Protein AF-A0A0D6JDX1-F1 (afdb_monomer_lite)

Secondary structure (DSSP, 8-state):
-EEEE--EE-GGGHHHHHHHHHHHHHHHHHHHHH-HHHHH---EEEE--EE--HHHHTTS----EEEGGGTEEEE-PBP-HHHHHHS-HHHHHHHHHHHHHTTHHHHHTTT----

Structure (mmCIF, N/CA/C/O backbone):
data_AF-A0A0D6JDX1-F1
#
_entry.id   AF-A0A0D6JDX1-F1
#
loop_
_atom_site.group_PDB
_atom_site.id
_atom_site.type_symbol
_atom_site.label_atom_id
_atom_site.label_alt_id
_atom_site.label_comp_id
_atom_site.label_asym_id
_atom_site.label_entity_id
_atom_site.label_seq_id
_atom_site.pdbx_PDB_ins_code
_atom_site.Cartn_x
_atom_site.Cartn_y
_atom_site.Cartn_z
_atom_site.occupancy
_atom_site.B_iso_or_equiv
_atom_site.auth_seq_id
_atom_site.auth_comp_id
_atom_site.auth_asym_id
_atom_site.auth_atom_id
_atom_site.pdbx_PDB_model_num
ATOM 1 N N . MET A 1 1 ? -9.732 8.121 11.460 1.00 87.00 1 MET A N 1
ATOM 2 C CA . MET A 1 1 ? -8.776 7.104 10.963 1.00 87.00 1 MET A CA 1
ATOM 3 C C . MET A 1 1 ? -7.468 7.774 10.594 1.00 87.00 1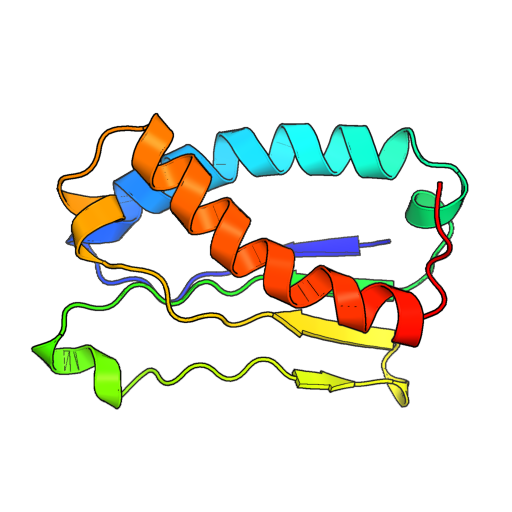 MET A C 1
ATOM 5 O O . MET A 1 1 ? -7.493 8.849 10.007 1.00 87.00 1 MET A O 1
ATOM 9 N N . ILE A 1 2 ? -6.335 7.158 10.930 1.00 88.38 2 ILE A N 1
ATOM 10 C CA . ILE A 1 2 ? -4.998 7.672 10.607 1.00 88.38 2 ILE A CA 1
ATOM 11 C C . ILE A 1 2 ? -4.396 6.817 9.494 1.00 88.38 2 ILE A C 1
ATOM 13 O O . ILE A 1 2 ? -4.341 5.592 9.609 1.00 88.38 2 ILE A O 1
ATOM 17 N N . PHE A 1 3 ? -3.919 7.467 8.436 1.00 88.25 3 PHE A N 1
ATOM 18 C CA . PHE A 1 3 ? -3.183 6.812 7.363 1.00 88.25 3 PHE A CA 1
ATOM 19 C C . PHE A 1 3 ? -1.689 7.103 7.502 1.00 88.25 3 PHE A C 1
ATOM 21 O O . PHE A 1 3 ? -1.278 8.262 7.570 1.00 88.25 3 PHE A O 1
ATOM 28 N N . GLN A 1 4 ? -0.882 6.050 7.557 1.00 91.56 4 GLN A N 1
ATOM 29 C CA . GLN A 1 4 ? 0.573 6.118 7.617 1.00 91.56 4 GLN A CA 1
ATOM 30 C C . GLN A 1 4 ? 1.153 5.436 6.385 1.00 91.56 4 GLN A C 1
ATOM 32 O O . GLN A 1 4 ? 0.664 4.391 5.964 1.00 91.56 4 GLN A O 1
ATOM 37 N N . TYR A 1 5 ? 2.216 6.014 5.840 1.00 91.69 5 TYR A N 1
ATOM 38 C CA . TYR A 1 5 ? 2.864 5.524 4.635 1.00 91.69 5 TYR A CA 1
ATOM 39 C C . TYR A 1 5 ? 4.359 5.314 4.862 1.00 91.69 5 TYR A C 1
ATOM 41 O O . TYR A 1 5 ? 5.038 6.155 5.448 1.00 91.69 5 TYR A O 1
ATOM 49 N N . SER A 1 6 ? 4.855 4.188 4.370 1.00 92.56 6 SER A N 1
ATOM 50 C CA . SER A 1 6 ? 6.271 3.891 4.154 1.00 92.56 6 SER A CA 1
ATOM 51 C C . SER A 1 6 ? 6.381 3.103 2.846 1.00 92.56 6 SER A C 1
ATOM 53 O O . SER A 1 6 ? 5.362 2.809 2.238 1.00 92.56 6 SER A O 1
ATOM 55 N N . ALA A 1 7 ? 7.572 2.743 2.384 1.00 94.00 7 ALA A N 1
ATOM 56 C CA . ALA A 1 7 ? 7.716 1.864 1.226 1.00 94.00 7 ALA A CA 1
ATOM 57 C C . ALA A 1 7 ? 8.993 1.033 1.319 1.00 94.00 7 ALA A C 1
ATOM 59 O O . ALA A 1 7 ? 10.025 1.513 1.786 1.00 94.00 7 ALA A O 1
ATOM 60 N N . GLU A 1 8 ? 8.926 -0.197 0.819 1.00 95.38 8 GLU A N 1
ATOM 61 C CA . GLU A 1 8 ? 10.099 -1.020 0.535 1.00 95.38 8 GLU A CA 1
ATOM 62 C C . GLU A 1 8 ? 10.198 -1.191 -0.969 1.00 95.38 8 GLU A C 1
ATOM 64 O O . GLU A 1 8 ? 9.556 -2.043 -1.578 1.00 95.38 8 GLU A O 1
ATOM 69 N N . VAL A 1 9 ? 10.984 -0.328 -1.589 1.00 96.12 9 VAL A N 1
ATOM 70 C CA . VAL A 1 9 ? 11.016 -0.204 -3.037 1.00 96.12 9 VAL A CA 1
ATOM 71 C C . VAL A 1 9 ? 12.452 -0.247 -3.519 1.00 96.12 9 VAL A C 1
ATOM 73 O O . VAL A 1 9 ? 13.353 0.323 -2.901 1.00 96.12 9 VAL A O 1
ATOM 76 N N . PHE A 1 10 ? 12.670 -0.952 -4.620 1.00 96.94 10 PHE A N 1
ATOM 77 C CA . PHE A 1 10 ? 13.942 -0.900 -5.313 1.00 96.94 10 PHE A CA 1
ATOM 78 C C . PHE A 1 10 ? 14.118 0.472 -5.975 1.00 96.94 10 PHE A C 1
ATOM 80 O O . PHE A 1 10 ? 13.144 1.088 -6.412 1.00 96.94 10 PHE A O 1
ATOM 87 N N . VAL A 1 11 ? 15.354 0.971 -6.044 1.00 96.31 11 VAL A N 1
ATOM 88 C CA . VAL A 1 11 ? 15.637 2.370 -6.412 1.00 96.31 11 VAL A CA 1
ATOM 89 C C . VAL A 1 11 ? 14.966 2.792 -7.727 1.00 96.31 11 VAL A C 1
ATOM 91 O O . VAL A 1 11 ? 14.312 3.833 -7.761 1.00 96.31 11 VAL A O 1
ATOM 94 N N . ASP A 1 12 ? 14.987 1.932 -8.743 1.00 97.25 12 ASP A N 1
ATOM 95 C CA . ASP A 1 12 ? 14.415 2.205 -10.069 1.00 97.25 12 ASP A CA 1
ATOM 96 C C . ASP A 1 12 ? 12.887 2.398 -10.057 1.00 97.25 12 ASP A C 1
ATOM 98 O O . ASP A 1 12 ? 12.344 3.147 -10.864 1.00 97.25 12 ASP A O 1
ATOM 102 N N . ALA A 1 13 ? 12.174 1.759 -9.125 1.00 96.81 13 ALA A N 1
ATOM 103 C CA . ALA A 1 13 ? 10.722 1.891 -8.982 1.00 96.81 13 ALA A CA 1
ATOM 104 C C . ALA A 1 13 ? 10.311 3.067 -8.073 1.00 96.81 13 ALA A C 1
ATOM 106 O O . ALA A 1 13 ? 9.127 3.408 -7.983 1.00 96.81 13 ALA A O 1
ATOM 107 N N . SER A 1 14 ? 11.273 3.704 -7.394 1.00 95.56 14 SER A N 1
ATOM 108 C CA . SER A 1 14 ? 10.996 4.711 -6.361 1.00 95.56 14 SER A CA 1
ATOM 109 C C . SER A 1 14 ? 10.284 5.940 -6.916 1.00 95.56 14 SER A C 1
ATOM 111 O O . SER A 1 14 ? 9.379 6.469 -6.272 1.00 95.56 14 SER A O 1
ATOM 113 N N . GLU A 1 15 ? 10.655 6.398 -8.114 1.00 96.12 15 GLU A N 1
ATOM 114 C CA . GLU A 1 15 ? 10.046 7.587 -8.711 1.00 96.12 15 GLU A CA 1
ATOM 115 C C . GLU A 1 15 ? 8.577 7.352 -9.085 1.00 96.12 15 GLU A C 1
ATOM 117 O O . GLU A 1 15 ? 7.713 8.144 -8.694 1.00 96.12 15 GLU A O 1
ATOM 122 N N . GLY A 1 16 ? 8.285 6.252 -9.787 1.00 96.38 16 GLY A N 1
ATOM 123 C CA . GLY A 1 16 ? 6.921 5.893 -10.179 1.00 96.38 16 GLY A CA 1
ATOM 124 C C . GLY A 1 16 ? 6.009 5.739 -8.965 1.00 96.38 16 GLY A C 1
ATOM 125 O O . GLY A 1 16 ? 4.914 6.305 -8.920 1.00 96.38 16 GLY A O 1
ATOM 126 N N . LEU A 1 17 ? 6.498 5.053 -7.931 1.00 96.19 17 LEU A N 1
ATOM 127 C CA . LEU A 1 17 ? 5.752 4.825 -6.699 1.00 96.19 17 LEU A CA 1
ATOM 128 C C . LEU A 1 17 ? 5.546 6.121 -5.894 1.00 96.19 17 LEU A C 1
ATOM 130 O O . LEU A 1 17 ? 4.435 6.377 -5.426 1.00 96.19 17 LEU A O 1
ATOM 134 N N . ARG A 1 18 ? 6.560 6.996 -5.805 1.00 95.44 18 ARG A N 1
ATOM 135 C CA . ARG A 1 18 ? 6.441 8.321 -5.167 1.00 95.44 18 ARG A CA 1
ATOM 136 C C . ARG A 1 18 ? 5.397 9.193 -5.859 1.00 95.44 18 ARG A C 1
ATOM 138 O O . ARG A 1 18 ? 4.589 9.821 -5.180 1.00 95.44 18 ARG A O 1
ATOM 145 N N . ARG A 1 19 ? 5.397 9.227 -7.195 1.00 95.00 19 ARG A N 1
ATOM 146 C CA . ARG A 1 19 ? 4.434 10.012 -7.983 1.00 95.00 19 ARG A CA 1
ATOM 147 C C . ARG A 1 19 ? 2.997 9.575 -7.708 1.00 95.00 19 ARG A C 1
ATOM 149 O O . ARG A 1 19 ? 2.127 10.421 -7.515 1.00 95.00 19 ARG A O 1
ATOM 156 N N . VAL A 1 20 ? 2.754 8.265 -7.667 1.00 96.38 20 VAL A N 1
ATOM 157 C CA . VAL A 1 20 ? 1.434 7.717 -7.331 1.00 96.38 20 VAL A CA 1
ATOM 158 C C . VAL A 1 20 ? 1.047 8.034 -5.896 1.00 96.38 20 VAL A C 1
ATOM 160 O O . VAL A 1 20 ? -0.063 8.511 -5.669 1.00 96.38 20 VAL A O 1
ATOM 163 N N . TRP A 1 21 ? 1.960 7.832 -4.942 1.00 94.56 21 TRP A N 1
ATOM 164 C CA . TRP A 1 21 ? 1.711 8.153 -3.541 1.00 94.56 21 TRP A CA 1
ATOM 165 C C . TRP A 1 21 ? 1.259 9.604 -3.368 1.00 94.56 21 TRP A C 1
ATOM 167 O O . TRP A 1 21 ? 0.225 9.835 -2.755 1.00 94.56 21 TRP A O 1
ATOM 177 N N . SER A 1 22 ? 1.958 10.572 -3.967 1.00 93.12 22 SER A N 1
ATOM 178 C CA . SER A 1 22 ? 1.578 11.985 -3.852 1.00 93.12 22 SER A CA 1
ATOM 179 C C . SER A 1 22 ? 0.162 12.276 -4.365 1.00 93.12 22 SER A C 1
ATOM 181 O O . SER A 1 22 ? -0.538 13.097 -3.777 1.00 93.12 22 SER A O 1
ATOM 183 N N . ALA A 1 23 ? -0.287 11.600 -5.426 1.00 93.00 23 ALA A N 1
ATOM 184 C CA . ALA A 1 23 ? -1.648 11.759 -5.939 1.00 93.00 23 ALA A CA 1
ATOM 185 C C . ALA A 1 23 ? -2.694 11.090 -5.030 1.00 93.00 23 ALA A C 1
ATOM 187 O O . ALA A 1 23 ? -3.726 11.684 -4.710 1.00 93.00 23 ALA A O 1
ATOM 188 N N . VAL A 1 24 ? -2.417 9.861 -4.590 1.00 92.94 24 VAL A N 1
ATOM 189 C CA . VAL A 1 24 ? -3.334 9.066 -3.763 1.00 92.94 24 VAL A CA 1
ATOM 190 C C . VAL A 1 24 ? -3.445 9.631 -2.346 1.00 92.94 24 VAL A C 1
ATOM 192 O O . VAL A 1 24 ? -4.540 9.662 -1.797 1.00 92.94 24 VAL A O 1
ATOM 195 N N . GLU A 1 25 ? -2.354 10.128 -1.762 1.00 92.06 25 GLU A N 1
ATOM 196 C CA . GLU A 1 25 ? -2.330 10.701 -0.412 1.00 92.06 25 GLU A CA 1
ATOM 197 C C . GLU A 1 25 ? -3.3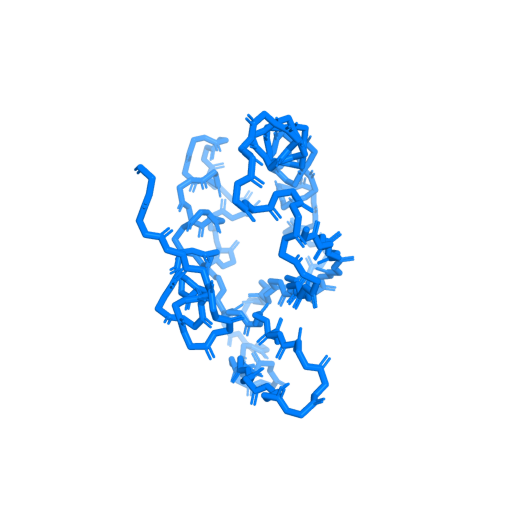11 11.866 -0.276 1.00 92.06 25 GLU A C 1
ATOM 199 O O . GLU A 1 25 ? -4.093 11.913 0.674 1.00 92.06 25 GLU A O 1
ATOM 204 N N . VAL A 1 26 ? -3.282 12.800 -1.231 1.00 90.88 26 VAL A N 1
ATOM 205 C CA . VAL A 1 26 ? -4.171 13.969 -1.231 1.00 90.88 26 VAL A CA 1
ATOM 206 C C . VAL A 1 26 ? -5.627 13.521 -1.320 1.00 90.88 26 VAL A C 1
ATOM 208 O O . VAL A 1 26 ? -6.463 13.976 -0.539 1.00 90.88 26 VAL A O 1
ATOM 211 N N . TYR A 1 27 ? -5.923 12.591 -2.229 1.00 91.56 27 TYR A N 1
ATOM 212 C CA . TYR A 1 27 ? -7.267 12.048 -2.382 1.00 91.56 27 TYR A CA 1
ATOM 213 C C . TYR A 1 27 ? -7.750 11.337 -1.110 1.00 91.56 27 TYR A C 1
ATOM 215 O O . TYR A 1 27 ? -8.827 11.653 -0.608 1.00 91.56 27 TYR A O 1
ATOM 223 N N . LEU A 1 28 ? -6.946 10.427 -0.550 1.00 89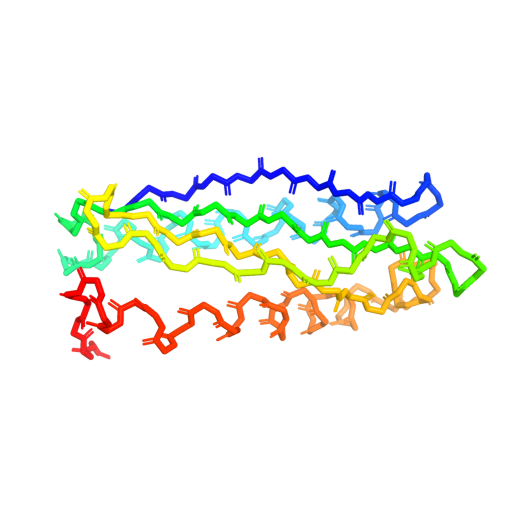.25 28 LEU A N 1
ATOM 224 C CA . LEU A 1 28 ? -7.304 9.658 0.642 1.00 89.25 28 LEU A CA 1
ATOM 225 C C . LEU A 1 28 ? -7.512 10.558 1.858 1.00 89.25 28 LEU A C 1
ATOM 227 O O . LEU A 1 28 ? -8.487 10.371 2.580 1.00 89.25 28 LEU A O 1
ATOM 231 N N . LYS A 1 29 ? -6.646 11.554 2.083 1.00 89.94 29 LYS A N 1
ATOM 232 C CA . LYS A 1 29 ? -6.822 12.502 3.194 1.00 89.94 29 LYS A CA 1
ATOM 233 C C . LYS A 1 29 ? -8.152 13.241 3.090 1.00 89.94 29 LYS A C 1
ATOM 235 O O . LYS A 1 29 ? -8.874 13.321 4.080 1.00 89.94 29 LYS A O 1
ATOM 240 N N . ASN A 1 30 ? -8.494 13.722 1.896 1.00 91.25 30 ASN A N 1
ATOM 241 C CA . ASN A 1 30 ? -9.752 14.426 1.666 1.00 91.25 30 ASN A CA 1
ATOM 242 C C . ASN A 1 30 ? -10.962 13.497 1.826 1.00 91.25 30 ASN A C 1
ATOM 244 O O . ASN A 1 30 ? -11.923 13.866 2.495 1.00 91.25 30 ASN A O 1
ATOM 248 N N . ALA A 1 31 ? -10.902 12.282 1.275 1.00 89.81 31 ALA A N 1
ATOM 249 C CA . ALA A 1 31 ? -11.977 11.298 1.381 1.00 89.81 31 ALA A CA 1
ATOM 250 C C . ALA A 1 31 ? -12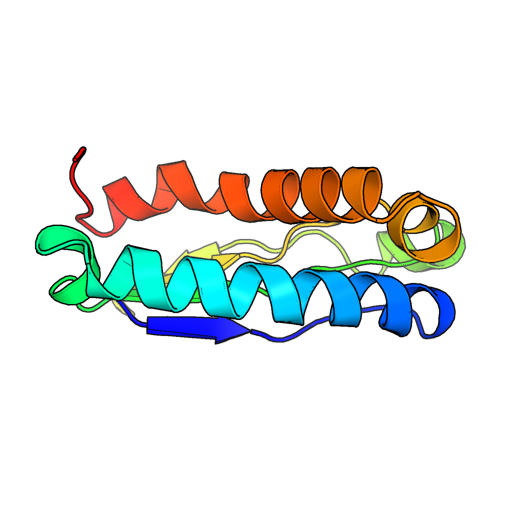.230 10.875 2.839 1.00 89.81 31 ALA A C 1
ATOM 252 O O . ALA A 1 31 ? -13.371 10.857 3.293 1.00 89.81 31 ALA A O 1
ATOM 253 N N . VAL A 1 32 ? -11.167 10.604 3.605 1.00 89.25 32 VAL A N 1
ATOM 254 C CA . VAL A 1 32 ? -11.273 10.233 5.025 1.00 89.25 32 VAL A CA 1
ATOM 255 C C . VAL A 1 32 ? -11.787 11.393 5.870 1.00 89.25 32 VAL A C 1
ATOM 257 O O . VAL A 1 32 ? -12.580 11.161 6.774 1.00 89.25 32 VAL A O 1
ATOM 260 N N . ALA A 1 33 ? -11.363 12.628 5.590 1.00 89.56 33 ALA A N 1
ATOM 261 C CA . ALA A 1 33 ? -11.848 13.806 6.306 1.00 89.56 33 ALA A CA 1
ATOM 262 C C . ALA A 1 33 ? -13.325 14.113 6.009 1.00 89.56 33 ALA A C 1
ATOM 264 O O . ALA A 1 33 ? -14.042 14.560 6.899 1.00 89.56 33 ALA A O 1
ATOM 265 N N . ALA A 1 34 ? -13.778 13.866 4.776 1.00 91.62 34 ALA A N 1
ATOM 266 C CA . ALA A 1 34 ? -15.168 14.065 4.373 1.00 91.62 34 ALA A CA 1
ATOM 267 C C . ALA A 1 34 ? -16.118 12.990 4.928 1.00 91.62 34 ALA A C 1
ATOM 269 O O . ALA A 1 34 ? -17.307 13.255 5.079 1.00 91.62 34 ALA A O 1
ATOM 270 N N . SER A 1 35 ? -15.600 11.798 5.234 1.00 89.06 35 SER A N 1
ATOM 271 C CA . SER A 1 35 ? -16.354 10.672 5.787 1.00 89.06 35 SER A CA 1
ATOM 272 C C . SER A 1 35 ? -16.548 10.813 7.306 1.00 89.06 35 SER A C 1
ATOM 274 O O . SER A 1 35 ? -15.566 10.757 8.060 1.00 89.06 35 SER A O 1
ATOM 276 N N . PRO A 1 36 ? -17.787 10.962 7.815 1.00 86.31 36 PRO A N 1
ATOM 277 C CA . PRO A 1 36 ? -18.038 11.046 9.252 1.00 86.31 36 PRO A CA 1
ATOM 278 C C . PRO A 1 36 ? -17.669 9.758 9.997 1.00 86.31 36 PRO A C 1
ATOM 280 O O . PRO A 1 36 ? -17.170 9.832 11.121 1.00 86.31 36 PRO A O 1
ATOM 283 N N . SER A 1 37 ? -17.869 8.580 9.392 1.00 87.19 37 SER A N 1
ATOM 284 C CA . SER A 1 37 ? -17.534 7.316 10.057 1.00 87.19 37 SER A CA 1
ATOM 285 C C . SER A 1 37 ? -16.027 7.056 10.056 1.00 87.19 37 SER A C 1
ATOM 287 O O . SER A 1 37 ? -15.456 6.735 11.102 1.00 87.19 37 SER A O 1
ATOM 289 N N . LEU A 1 38 ? -15.342 7.256 8.922 1.00 86.94 38 LEU A N 1
ATOM 290 C CA . LEU A 1 38 ? -13.912 6.972 8.814 1.00 86.94 38 LEU A CA 1
ATOM 291 C C . LEU A 1 38 ? -13.076 8.012 9.556 1.00 86.94 38 LEU A C 1
ATOM 293 O O . LEU A 1 38 ? -12.087 7.639 10.193 1.00 86.94 38 LEU A O 1
ATOM 297 N N . SER A 1 39 ? -13.449 9.296 9.532 1.00 88.69 39 SER A N 1
ATOM 298 C CA . SER A 1 39 ? -12.733 10.339 10.281 1.00 88.69 39 SER A CA 1
ATOM 299 C C . SER A 1 39 ? -12.741 10.056 11.787 1.00 88.69 39 SER A C 1
ATOM 301 O O . SER A 1 39 ? -11.677 10.090 12.414 1.00 88.69 39 SER A O 1
ATOM 303 N N . ALA A 1 40 ? -13.891 9.659 12.340 1.00 87.75 40 ALA A N 1
ATOM 304 C CA . ALA A 1 40 ? -14.063 9.351 13.758 1.00 87.75 40 ALA A CA 1
ATOM 305 C C . ALA A 1 40 ? -13.468 7.998 14.181 1.00 87.75 40 ALA A C 1
ATOM 307 O O . ALA A 1 40 ? -13.183 7.802 15.362 1.00 87.75 40 ALA A O 1
ATOM 308 N N . LEU A 1 41 ? -13.249 7.065 13.247 1.00 88.81 41 LEU A N 1
ATOM 309 C CA . LEU A 1 41 ? -12.751 5.725 13.557 1.00 88.81 41 LEU A CA 1
ATOM 310 C C . LEU A 1 41 ? -11.301 5.782 14.089 1.00 88.81 41 LEU A C 1
ATOM 312 O O . LEU A 1 41 ? -10.387 6.130 13.329 1.00 88.81 41 LEU A O 1
ATOM 316 N N . PRO A 1 42 ? -11.032 5.424 15.363 1.00 90.56 42 PRO A N 1
ATOM 317 C CA . PRO A 1 42 ? -9.703 5.553 15.957 1.00 90.56 42 PRO A CA 1
ATOM 318 C C . PRO A 1 42 ? -8.855 4.321 15.619 1.00 90.56 42 PRO A C 1
ATOM 320 O O . PRO A 1 42 ? -8.506 3.510 16.475 1.00 90.56 42 PRO A O 1
ATOM 323 N N . VAL A 1 43 ? -8.585 4.147 14.329 1.00 91.88 43 VAL A N 1
ATOM 324 C CA . VAL A 1 43 ? -7.789 3.051 13.768 1.00 91.88 43 VAL A CA 1
ATOM 325 C C . VAL A 1 43 ? -6.661 3.623 12.925 1.00 91.88 43 VAL A C 1
ATOM 327 O O . VAL A 1 43 ? -6.781 4.722 12.373 1.00 91.88 43 VAL A O 1
ATOM 330 N N . THR A 1 44 ? -5.575 2.868 12.820 1.00 93.19 44 THR A N 1
ATOM 331 C CA . THR A 1 44 ? -4.433 3.213 11.973 1.00 93.19 44 THR A CA 1
ATOM 332 C C . THR A 1 44 ? -4.301 2.199 10.847 1.00 93.19 44 THR A C 1
ATOM 334 O O . THR A 1 44 ? -4.296 0.995 11.097 1.00 93.19 44 THR A O 1
ATOM 337 N N . ILE A 1 45 ? -4.149 2.679 9.616 1.00 92.69 45 ILE A N 1
ATOM 338 C CA . ILE A 1 45 ? -3.680 1.865 8.494 1.00 92.69 45 ILE A CA 1
ATOM 339 C C . ILE A 1 45 ? -2.243 2.277 8.201 1.00 92.69 45 ILE A C 1
ATOM 341 O O . ILE A 1 45 ? -1.984 3.448 7.923 1.00 92.69 45 ILE A O 1
ATOM 345 N N . ARG A 1 46 ? -1.314 1.323 8.244 1.00 94.44 46 ARG A N 1
ATOM 346 C CA . ARG A 1 46 ? 0.060 1.508 7.769 1.00 94.44 46 ARG A CA 1
ATOM 347 C C . ARG A 1 46 ? 0.194 0.863 6.408 1.00 94.44 46 ARG A C 1
ATOM 349 O O . ARG A 1 46 ? 0.199 -0.357 6.318 1.00 94.44 46 ARG A O 1
ATOM 356 N N . TYR A 1 47 ? 0.299 1.668 5.364 1.00 94.94 47 TYR A N 1
ATOM 357 C CA . TYR A 1 47 ? 0.541 1.177 4.019 1.00 94.94 47 TYR A CA 1
ATOM 358 C C . TYR A 1 47 ? 2.041 1.166 3.725 1.00 94.94 47 TYR A C 1
ATOM 360 O O . TYR A 1 47 ? 2.698 2.205 3.777 1.00 94.94 47 TYR A O 1
ATOM 368 N N . VAL A 1 48 ? 2.580 -0.022 3.456 1.00 96.00 48 VAL A N 1
ATOM 369 C CA . VAL A 1 48 ? 3.998 -0.270 3.169 1.00 96.00 48 VAL A CA 1
ATOM 370 C C . VAL A 1 48 ? 4.102 -1.100 1.887 1.00 96.00 48 VAL A C 1
ATOM 372 O O . VAL A 1 48 ? 4.364 -2.301 1.957 1.00 96.00 48 VAL A O 1
ATOM 375 N N . PRO A 1 49 ? 3.837 -0.513 0.707 1.00 96.69 49 PRO A N 1
ATOM 376 C CA . PRO A 1 49 ? 3.969 -1.214 -0.558 1.00 96.69 49 PRO A CA 1
ATOM 377 C C . PRO A 1 49 ? 5.396 -1.720 -0.751 1.00 96.69 49 PRO A C 1
ATOM 379 O O . PRO A 1 49 ? 6.371 -1.015 -0.466 1.00 96.69 49 PRO A O 1
ATOM 382 N N . ILE A 1 50 ? 5.489 -2.943 -1.261 1.00 97.50 50 ILE A N 1
ATOM 383 C CA . ILE A 1 50 ? 6.744 -3.623 -1.547 1.00 97.50 50 ILE A CA 1
ATOM 384 C C . ILE A 1 50 ? 6.865 -3.772 -3.062 1.00 97.50 50 ILE A C 1
ATOM 386 O O . ILE A 1 50 ? 6.092 -4.511 -3.666 1.00 97.50 50 ILE A O 1
ATOM 390 N N . ALA A 1 51 ? 7.822 -3.087 -3.683 1.00 97.44 51 ALA A N 1
ATOM 391 C CA . ALA A 1 51 ? 8.050 -3.141 -5.128 1.00 97.44 51 ALA A CA 1
ATOM 392 C C . ALA A 1 51 ? 9.519 -3.481 -5.403 1.00 97.44 51 ALA A C 1
ATOM 394 O O . ALA A 1 51 ? 10.394 -2.613 -5.396 1.00 97.44 51 ALA A O 1
ATOM 395 N N . MET A 1 52 ? 9.778 -4.769 -5.619 1.00 97.81 52 MET A N 1
ATOM 396 C CA . MET A 1 52 ? 11.116 -5.333 -5.800 1.00 97.81 52 MET A CA 1
ATOM 397 C C . MET A 1 52 ? 11.207 -6.081 -7.131 1.00 97.81 52 MET A C 1
ATOM 399 O O . MET A 1 52 ? 10.240 -6.752 -7.500 1.00 97.81 52 MET A O 1
ATOM 403 N N . PRO A 1 53 ? 12.352 -6.027 -7.834 1.00 97.12 53 PRO A N 1
ATOM 404 C CA . PRO A 1 53 ? 12.565 -6.844 -9.020 1.00 97.12 53 PRO A CA 1
ATOM 405 C C . PRO A 1 53 ? 12.508 -8.332 -8.660 1.00 97.12 53 PRO A C 1
ATOM 407 O O . PRO A 1 53 ? 12.837 -8.729 -7.540 1.00 97.12 53 PRO A O 1
ATOM 410 N N . GLU A 1 54 ? 12.156 -9.172 -9.634 1.00 94.88 54 GLU A N 1
ATOM 411 C CA . GLU A 1 54 ? 11.929 -10.613 -9.437 1.00 94.88 54 GLU A CA 1
ATOM 412 C C . GLU A 1 54 ? 13.090 -11.316 -8.704 1.00 94.88 54 GLU A C 1
ATOM 414 O O . GLU A 1 54 ? 12.883 -12.136 -7.813 1.00 94.88 54 GLU A O 1
ATOM 419 N N . ILE A 1 55 ? 14.325 -10.901 -8.999 1.00 95.19 55 ILE A N 1
ATOM 420 C CA . ILE A 1 55 ? 15.568 -11.440 -8.426 1.00 95.19 55 ILE A CA 1
ATOM 421 C C . ILE A 1 55 ? 15.640 -11.293 -6.894 1.00 95.19 55 ILE A C 1
ATOM 423 O O . ILE A 1 55 ? 16.247 -12.120 -6.212 1.00 95.19 55 ILE A O 1
ATOM 427 N N . THR A 1 56 ? 15.058 -10.227 -6.338 1.00 95.12 56 THR A N 1
ATOM 428 C CA . THR A 1 56 ? 15.058 -9.949 -4.891 1.00 95.12 56 THR A CA 1
ATOM 429 C C . THR A 1 56 ? 13.682 -10.097 -4.258 1.00 95.12 56 THR A C 1
ATOM 431 O O . THR A 1 56 ? 13.592 -10.129 -3.032 1.00 95.12 56 THR A O 1
ATOM 434 N N . ARG A 1 57 ? 12.629 -10.264 -5.063 1.00 92.06 57 ARG A N 1
ATOM 435 C CA . ARG A 1 57 ? 11.227 -10.358 -4.645 1.00 92.06 57 ARG A CA 1
ATOM 436 C C . ARG A 1 57 ? 10.992 -11.334 -3.495 1.00 92.06 57 ARG A C 1
ATOM 438 O O . ARG A 1 57 ? 10.373 -10.974 -2.500 1.00 92.06 57 ARG A O 1
ATOM 445 N N . ALA A 1 58 ? 11.569 -12.533 -3.567 1.00 94.75 58 ALA A N 1
ATOM 446 C CA . ALA A 1 58 ? 11.414 -13.555 -2.528 1.00 94.75 58 ALA A CA 1
ATOM 447 C C . ALA A 1 58 ? 11.958 -13.136 -1.144 1.00 94.75 58 ALA A C 1
ATOM 449 O O . ALA A 1 58 ? 11.516 -13.662 -0.125 1.00 94.75 58 ALA A O 1
ATOM 450 N N . ARG A 1 59 ? 12.902 -12.185 -1.083 1.00 96.00 59 ARG A N 1
ATOM 451 C CA . ARG A 1 59 ? 13.454 -11.659 0.180 1.00 96.00 59 ARG A CA 1
ATOM 452 C C . ARG A 1 59 ? 12.538 -10.628 0.842 1.00 96.00 59 ARG A C 1
ATOM 454 O O . ARG A 1 59 ? 12.734 -10.322 2.014 1.00 96.00 59 ARG A O 1
ATOM 461 N N . TYR A 1 60 ? 11.547 -10.125 0.109 1.00 95.19 60 TYR A N 1
ATOM 462 C CA . TYR A 1 60 ? 10.591 -9.121 0.563 1.00 95.19 60 TYR A CA 1
ATOM 463 C C . TYR A 1 60 ? 9.158 -9.634 0.353 1.00 95.19 60 TYR A C 1
ATOM 465 O O . TYR A 1 60 ? 8.428 -9.130 -0.503 1.00 95.19 60 TYR A O 1
ATOM 473 N N . PRO A 1 61 ? 8.745 -10.675 1.102 1.00 94.44 61 PRO A N 1
ATOM 474 C CA . PRO A 1 61 ? 7.417 -11.250 0.966 1.00 94.44 61 PRO A CA 1
ATOM 475 C C . PRO A 1 61 ? 6.324 -10.263 1.395 1.00 94.44 61 PRO A C 1
ATOM 477 O O . PRO A 1 61 ? 6.566 -9.335 2.174 1.00 94.44 61 PRO A O 1
ATOM 480 N N . GLU A 1 62 ? 5.093 -10.518 0.939 1.00 94.19 62 GLU A N 1
ATOM 481 C CA . GLU A 1 62 ? 3.928 -9.807 1.462 1.00 94.19 62 GLU A CA 1
ATOM 482 C C . GLU A 1 62 ? 3.783 -10.170 2.941 1.00 94.19 62 GLU A C 1
ATOM 484 O O . GLU A 1 62 ? 3.952 -11.329 3.329 1.00 94.19 62 GLU A O 1
ATOM 489 N N . ARG A 1 63 ? 3.496 -9.170 3.774 1.00 94.62 63 ARG A N 1
ATOM 490 C CA . ARG A 1 63 ? 3.455 -9.342 5.234 1.00 94.62 63 ARG A CA 1
ATOM 491 C C . ARG A 1 63 ? 2.346 -8.539 5.902 1.00 94.62 63 ARG A C 1
ATOM 493 O O . ARG A 1 63 ? 2.504 -8.067 7.028 1.00 94.62 63 ARG A O 1
ATOM 500 N N . SER A 1 64 ? 1.233 -8.377 5.193 1.00 93.81 64 SER A N 1
ATOM 501 C CA . SER A 1 64 ? 0.045 -7.707 5.713 1.00 93.81 64 SER A CA 1
ATOM 502 C C . SER A 1 64 ? -0.445 -8.383 7.003 1.00 93.81 64 SER A C 1
ATOM 504 O O . SER A 1 64 ? -0.489 -9.612 7.096 1.00 93.81 64 SER A O 1
ATOM 506 N N . LYS A 1 65 ? -0.785 -7.602 8.034 1.00 94.56 65 LYS A N 1
ATOM 507 C CA . LYS A 1 65 ? -1.152 -8.119 9.356 1.00 94.56 65 LYS A CA 1
ATOM 508 C C . LYS A 1 65 ? -2.148 -7.214 10.072 1.00 94.56 65 LYS A C 1
ATOM 510 O O . LYS A 1 65 ? -1.891 -6.038 10.316 1.00 94.56 65 LYS A O 1
ATOM 515 N N . LEU A 1 66 ? -3.255 -7.807 10.512 1.00 93.62 66 LEU A N 1
ATOM 516 C CA . LEU A 1 66 ? -4.213 -7.151 11.395 1.00 93.62 66 LEU A CA 1
ATOM 517 C C . LEU A 1 66 ? -3.814 -7.310 12.867 1.00 93.62 66 LEU A C 1
ATOM 519 O O . LEU A 1 66 ? -3.611 -8.419 13.363 1.00 93.62 66 LEU A O 1
ATOM 523 N N . ARG A 1 67 ? -3.773 -6.191 13.591 1.00 92.94 67 ARG A N 1
ATOM 524 C CA . ARG A 1 67 ? -3.506 -6.117 15.029 1.00 92.94 67 ARG A CA 1
ATOM 525 C C . ARG A 1 67 ? -4.698 -5.488 15.746 1.00 92.94 67 ARG A C 1
ATOM 527 O O . ARG A 1 67 ? -4.695 -4.305 16.081 1.00 92.94 67 ARG A O 1
ATOM 534 N N . LYS A 1 68 ? -5.726 -6.300 16.015 1.00 90.06 68 LYS A N 1
ATOM 535 C CA . LYS A 1 68 ? -7.002 -5.839 16.605 1.00 90.06 68 LYS A CA 1
ATOM 536 C C . LYS A 1 68 ? -6.819 -5.074 17.923 1.00 90.06 68 LYS A C 1
ATOM 538 O O . LYS A 1 68 ? -7.406 -4.013 18.094 1.00 90.06 68 LYS A O 1
ATOM 543 N N . LYS A 1 69 ? -5.958 -5.568 18.824 1.00 90.50 69 LYS A N 1
ATOM 544 C CA . LYS A 1 69 ? -5.681 -4.924 20.126 1.00 90.50 69 LYS A CA 1
ATOM 545 C C . LYS A 1 69 ? -5.063 -3.527 19.990 1.00 90.50 69 LYS A C 1
ATOM 547 O O . LYS A 1 69 ? -5.337 -2.663 20.809 1.00 90.50 69 LYS A O 1
ATOM 552 N N . GLU A 1 70 ? -4.257 -3.317 18.952 1.00 93.00 70 GLU A N 1
ATOM 553 C CA . GLU A 1 70 ? -3.585 -2.044 18.656 1.00 93.00 70 GLU A CA 1
ATOM 554 C C . GLU A 1 70 ? -4.429 -1.145 17.735 1.00 93.00 70 GLU A C 1
ATOM 556 O O . GLU A 1 70 ? -4.005 -0.043 17.399 1.00 93.00 70 GLU A O 1
ATOM 561 N N . ARG A 1 71 ? -5.612 -1.616 17.303 1.00 92.38 71 ARG A N 1
ATOM 562 C CA . ARG A 1 71 ? -6.469 -0.963 16.297 1.00 92.38 71 ARG A CA 1
ATOM 563 C C . ARG A 1 71 ? -5.700 -0.583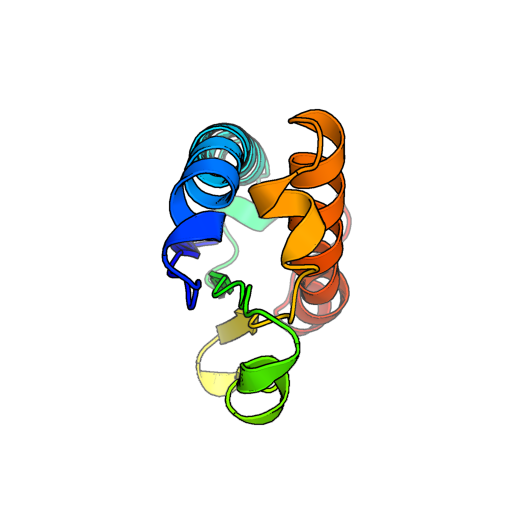 15.027 1.00 92.38 71 ARG A C 1
ATOM 565 O O . ARG A 1 71 ? -5.900 0.486 14.450 1.00 92.38 71 ARG A O 1
ATOM 572 N N . LEU A 1 72 ? -4.802 -1.470 14.613 1.00 93.69 72 LEU A N 1
ATOM 573 C CA . LEU A 1 72 ? -3.836 -1.236 13.550 1.00 93.69 72 LEU A CA 1
ATOM 574 C C . LEU A 1 72 ? -3.948 -2.324 12.485 1.00 93.69 72 LEU A C 1
ATOM 576 O O . LEU A 1 72 ? -3.995 -3.513 12.805 1.00 93.69 72 LEU A O 1
ATOM 580 N N . TYR A 1 73 ? -3.918 -1.913 11.225 1.00 94.38 73 TYR A N 1
ATOM 581 C CA . TYR A 1 73 ? -3.674 -2.800 10.098 1.00 94.38 73 TYR A CA 1
ATOM 582 C C . TYR A 1 73 ? -2.366 -2.414 9.404 1.00 94.38 73 TYR A C 1
ATOM 584 O O . TYR A 1 73 ? -2.245 -1.315 8.860 1.00 94.38 73 TYR A O 1
ATOM 592 N N . ASP A 1 74 ? -1.391 -3.321 9.438 1.00 94.56 74 ASP A N 1
ATOM 593 C CA . ASP A 1 74 ? -0.185 -3.243 8.621 1.00 94.56 74 ASP A CA 1
ATOM 594 C C . ASP A 1 74 ? -0.544 -3.804 7.231 1.00 94.56 74 ASP A C 1
ATOM 596 O O . ASP A 1 74 ? -0.742 -5.004 7.080 1.00 94.56 74 ASP A O 1
ATOM 600 N N . CYS A 1 75 ? -0.676 -2.954 6.217 1.00 95.06 75 CYS A N 1
ATOM 601 C CA . CYS A 1 75 ? -0.940 -3.330 4.831 1.00 95.06 75 CYS A CA 1
ATOM 602 C C . CYS A 1 75 ? 0.375 -3.297 4.053 1.00 95.06 75 CYS A C 1
ATOM 604 O O . CYS A 1 75 ? 0.854 -2.222 3.694 1.00 95.06 75 CYS A O 1
ATOM 606 N N . ALA A 1 76 ? 0.972 -4.462 3.811 1.00 96.38 76 ALA A N 1
ATOM 607 C CA . ALA A 1 76 ? 2.289 -4.567 3.189 1.00 96.38 76 ALA A CA 1
ATOM 608 C C . ALA A 1 76 ? 2.251 -5.481 1.955 1.00 96.38 76 ALA A C 1
ATOM 610 O O . ALA A 1 76 ? 2.848 -6.565 1.985 1.00 96.38 76 ALA A O 1
ATOM 611 N N . PRO A 1 77 ? 1.509 -5.088 0.899 1.00 96.56 77 PRO A N 1
ATOM 612 C CA . PRO A 1 77 ? 1.354 -5.898 -0.299 1.00 96.56 77 PRO A CA 1
ATOM 613 C C . PRO A 1 77 ? 2.632 -5.915 -1.132 1.00 96.56 77 PRO A C 1
ATOM 615 O O . PRO A 1 77 ? 3.351 -4.915 -1.214 1.00 96.56 77 PRO A O 1
ATOM 618 N N . GLN A 1 78 ? 2.856 -7.023 -1.837 1.00 96.25 78 GLN A N 1
ATOM 619 C CA . GLN A 1 78 ? 3.771 -7.027 -2.972 1.00 96.25 78 GLN A CA 1
ATOM 620 C C . GLN A 1 78 ? 3.073 -6.468 -4.208 1.00 96.25 78 GLN A C 1
ATOM 622 O O . GLN A 1 78 ? 2.021 -6.964 -4.631 1.00 96.25 78 GLN A O 1
ATOM 627 N N . LEU A 1 79 ? 3.683 -5.441 -4.784 1.00 97.19 79 LEU A N 1
ATOM 628 C CA . LEU A 1 79 ? 3.250 -4.817 -6.018 1.00 97.19 79 LEU A CA 1
ATOM 629 C C . LEU A 1 79 ? 4.126 -5.261 -7.191 1.00 97.19 79 LEU A C 1
ATOM 631 O O . LEU A 1 79 ? 5.265 -5.699 -7.009 1.00 97.19 79 LEU A O 1
ATOM 635 N N . ASP A 1 80 ? 3.596 -5.123 -8.401 1.00 97.31 80 ASP A N 1
ATOM 636 C CA . ASP A 1 80 ? 4.343 -5.371 -9.629 1.00 97.31 80 ASP A CA 1
ATOM 637 C C . ASP A 1 80 ? 5.401 -4.279 -9.865 1.00 97.31 80 ASP A C 1
ATOM 639 O O . ASP A 1 80 ? 5.088 -3.133 -10.190 1.00 97.31 80 ASP A O 1
ATOM 643 N N . TYR A 1 81 ? 6.672 -4.647 -9.700 1.00 98.00 81 TYR A N 1
ATOM 644 C CA . TYR A 1 81 ? 7.821 -3.769 -9.912 1.00 98.00 81 TYR A CA 1
ATOM 645 C C . TYR A 1 81 ? 7.871 -3.173 -11.323 1.00 98.00 81 TYR A C 1
ATOM 647 O O . TYR A 1 81 ? 8.122 -1.973 -11.468 1.00 98.00 81 TYR A O 1
ATOM 655 N N . ASP A 1 82 ? 7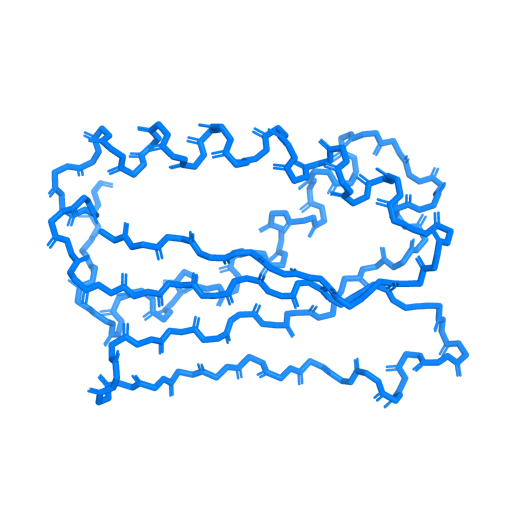.598 -3.970 -12.358 1.00 98.00 82 ASP A N 1
ATOM 656 C CA . ASP A 1 82 ? 7.748 -3.527 -13.746 1.00 98.00 82 ASP A CA 1
ATOM 657 C C . ASP A 1 82 ? 6.738 -2.429 -14.092 1.00 98.00 82 ASP A C 1
ATOM 659 O O . ASP A 1 82 ? 7.038 -1.529 -14.881 1.00 98.00 82 ASP A O 1
ATOM 663 N N . VAL A 1 83 ? 5.574 -2.425 -13.436 1.00 98.25 83 VAL A N 1
ATOM 664 C CA . VAL A 1 83 ? 4.581 -1.353 -13.573 1.00 98.25 83 VAL A CA 1
ATOM 665 C C . VAL A 1 83 ? 5.138 -0.010 -13.085 1.00 98.25 83 VAL A C 1
ATOM 667 O O . VAL A 1 83 ? 4.939 1.013 -13.744 1.00 98.25 83 VAL A O 1
ATOM 670 N N . PHE A 1 84 ? 5.874 0.021 -11.972 1.00 97.75 84 PHE A N 1
ATOM 671 C CA . PHE A 1 84 ? 6.428 1.273 -11.433 1.00 97.75 84 PHE A CA 1
ATOM 672 C C . PHE A 1 84 ? 7.651 1.783 -12.192 1.00 97.75 84 PHE A C 1
ATOM 674 O O . PHE A 1 84 ? 7.909 2.986 -12.160 1.00 97.75 84 PHE A O 1
ATOM 681 N N . VAL A 1 85 ? 8.353 0.908 -12.913 1.00 97.75 85 VAL A N 1
ATOM 682 C CA . VAL A 1 85 ? 9.507 1.287 -13.741 1.00 97.75 85 VAL A CA 1
ATOM 683 C C . VAL A 1 85 ? 9.096 1.661 -15.165 1.00 97.75 85 VAL A C 1
ATOM 685 O O . VAL A 1 85 ? 9.595 2.637 -15.718 1.00 97.75 85 VAL A O 1
ATOM 688 N N . ARG A 1 86 ? 8.203 0.882 -15.784 1.00 97.81 86 ARG A N 1
ATOM 689 C CA . ARG A 1 86 ? 7.916 0.948 -17.231 1.00 97.81 86 ARG A CA 1
ATOM 690 C C . ARG A 1 86 ? 6.466 1.279 -17.559 1.00 97.81 86 ARG A C 1
ATOM 692 O O . ARG A 1 86 ? 6.164 1.616 -18.701 1.00 97.81 86 ARG A O 1
ATOM 699 N N . GLY A 1 87 ? 5.571 1.152 -16.586 1.00 97.50 87 GLY A N 1
ATOM 700 C CA . GLY A 1 87 ? 4.152 1.406 -16.776 1.00 97.50 87 GLY A CA 1
ATOM 701 C C . GLY A 1 87 ? 3.822 2.889 -16.923 1.00 97.50 87 GLY A C 1
ATOM 702 O O . GLY A 1 87 ? 4.556 3.784 -16.496 1.00 97.50 87 GLY A O 1
ATOM 703 N N . THR A 1 88 ? 2.657 3.155 -17.501 1.00 98.31 88 THR A N 1
ATOM 704 C CA . THR A 1 88 ? 2.063 4.491 -17.518 1.00 98.31 88 THR A CA 1
ATOM 705 C C . THR A 1 88 ? 1.635 4.905 -16.112 1.00 98.31 88 THR A C 1
ATOM 707 O O . THR A 1 88 ? 1.436 4.073 -15.226 1.00 98.31 88 THR A O 1
ATOM 710 N N . PHE A 1 89 ? 1.426 6.206 -15.895 1.00 97.56 89 PHE A N 1
ATOM 711 C CA . PHE A 1 89 ? 0.937 6.694 -14.603 1.00 97.56 89 PHE A CA 1
ATOM 712 C C . PHE A 1 89 ? -0.389 6.040 -14.181 1.00 97.56 89 PHE A C 1
ATOM 714 O O . PHE A 1 89 ? -0.575 5.710 -13.014 1.00 97.56 89 PHE A O 1
ATOM 721 N N . GLU A 1 90 ? -1.286 5.787 -15.135 1.00 97.94 90 GLU A N 1
ATOM 722 C CA . GLU A 1 90 ? -2.552 5.106 -14.874 1.00 97.94 90 GLU A CA 1
ATOM 723 C C . GLU A 1 90 ? -2.351 3.647 -14.439 1.00 97.94 90 GLU A C 1
ATOM 725 O O . GLU A 1 90 ? -2.998 3.193 -13.497 1.00 97.94 90 GLU A O 1
ATOM 730 N N . GLN A 1 91 ? -1.433 2.912 -15.076 1.00 98.31 91 GLN A N 1
ATOM 731 C CA . GLN A 1 91 ? -1.105 1.543 -14.665 1.00 98.31 91 GLN A CA 1
ATOM 732 C C . GLN A 1 91 ? -0.523 1.519 -13.249 1.00 98.31 91 GLN A C 1
ATOM 734 O O . GLN A 1 91 ? -0.932 0.697 -12.432 1.00 98.31 91 GLN A O 1
ATOM 739 N N . GLN A 1 92 ? 0.360 2.469 -12.933 1.00 98.19 92 GLN A N 1
ATOM 740 C CA . GLN A 1 92 ? 0.937 2.615 -11.597 1.00 98.19 92 GLN A CA 1
ATOM 741 C C . GLN A 1 92 ? -0.128 2.929 -10.541 1.00 98.19 92 GLN A C 1
ATOM 743 O O . GLN A 1 92 ? -0.115 2.337 -9.463 1.00 98.19 92 GLN A O 1
ATOM 748 N N . LEU A 1 93 ? -1.079 3.818 -10.851 1.00 97.44 93 LEU A N 1
ATOM 749 C CA . LEU A 1 93 ? -2.222 4.110 -9.983 1.00 97.44 93 LEU A CA 1
ATOM 750 C C . LEU A 1 93 ? -3.071 2.864 -9.733 1.00 97.44 93 LEU A C 1
ATOM 752 O O . LEU A 1 93 ? -3.379 2.553 -8.584 1.00 97.44 93 LEU A O 1
ATOM 756 N N . ARG A 1 94 ? -3.433 2.137 -10.795 1.00 97.44 94 ARG A N 1
ATOM 757 C CA . ARG A 1 94 ? -4.245 0.918 -10.692 1.00 97.44 94 ARG A CA 1
ATOM 758 C C . ARG A 1 94 ? -3.558 -0.139 -9.834 1.00 97.44 94 ARG A C 1
ATOM 760 O O . ARG A 1 94 ? -4.204 -0.712 -8.963 1.00 97.44 94 ARG A O 1
ATOM 767 N N . GLU A 1 95 ? -2.263 -0.361 -10.037 1.00 97.94 95 GLU A N 1
ATOM 768 C CA . GLU A 1 95 ? -1.501 -1.347 -9.268 1.00 97.94 95 GLU A CA 1
ATOM 769 C C . GLU A 1 95 ? -1.355 -0.947 -7.795 1.00 97.94 95 GLU A C 1
ATOM 771 O O . GLU A 1 95 ? -1.559 -1.763 -6.894 1.00 97.94 95 GLU A O 1
ATOM 776 N N . TYR A 1 96 ? -1.090 0.332 -7.526 1.00 96.69 96 TYR A N 1
ATOM 777 C CA . TYR A 1 96 ? -1.038 0.850 -6.162 1.00 96.69 96 TYR A CA 1
ATOM 778 C C . TYR A 1 96 ? -2.380 0.683 -5.439 1.00 96.69 96 TYR A C 1
ATOM 780 O O . TYR A 1 96 ? -2.420 0.224 -4.297 1.00 96.69 96 TYR A O 1
ATOM 788 N N . LEU A 1 97 ? -3.488 1.030 -6.102 1.00 94.69 97 LEU A N 1
ATOM 789 C CA . LEU A 1 97 ? -4.831 0.907 -5.538 1.00 94.69 97 LEU A CA 1
ATOM 790 C C . LEU A 1 97 ? -5.260 -0.555 -5.381 1.00 94.69 97 LEU A C 1
ATOM 792 O O . LEU A 1 97 ? -5.924 -0.871 -4.398 1.00 94.69 97 LEU A O 1
ATOM 796 N N . ARG A 1 98 ? -4.840 -1.458 -6.279 1.00 95.56 98 ARG A N 1
ATOM 797 C CA . ARG A 1 98 ? -5.031 -2.910 -6.124 1.00 95.56 98 ARG A CA 1
ATOM 798 C C . ARG A 1 98 ? -4.396 -3.403 -4.826 1.00 95.56 98 ARG A C 1
ATOM 800 O O . ARG A 1 98 ? -5.048 -4.115 -4.068 1.00 95.56 98 ARG A O 1
ATOM 807 N N . GLY A 1 99 ? -3.149 -3.011 -4.560 1.00 93.94 99 GLY A N 1
ATOM 808 C CA . GLY A 1 99 ? -2.467 -3.352 -3.312 1.00 93.94 99 GLY A CA 1
ATOM 809 C C . GLY A 1 99 ? -3.173 -2.772 -2.087 1.00 93.94 99 GLY A C 1
ATOM 810 O O . GLY A 1 99 ? -3.400 -3.478 -1.107 1.00 93.94 99 GLY A O 1
ATOM 811 N N . PHE A 1 100 ? -3.588 -1.506 -2.161 1.00 91.62 100 PHE A N 1
ATOM 812 C CA . PHE A 1 100 ? -4.303 -0.850 -1.069 1.00 91.62 100 PHE A CA 1
ATOM 813 C C . PHE A 1 100 ? -5.680 -1.474 -0.790 1.00 91.62 100 PHE A C 1
ATOM 815 O O . PHE A 1 100 ? -6.072 -1.601 0.372 1.00 91.62 100 PHE A O 1
ATOM 822 N N . ALA A 1 101 ? -6.395 -1.926 -1.823 1.00 90.38 101 ALA A N 1
ATOM 823 C CA . ALA A 1 101 ? -7.709 -2.555 -1.699 1.00 90.38 101 ALA A CA 1
ATOM 824 C C . ALA A 1 101 ? -7.690 -3.832 -0.841 1.00 90.38 101 ALA A C 1
ATOM 826 O O . ALA A 1 101 ? -8.708 -4.181 -0.245 1.00 90.38 101 ALA A O 1
ATOM 827 N N . LEU A 1 102 ? -6.528 -4.480 -0.679 1.00 87.00 102 LEU A N 1
ATOM 828 C CA . LEU A 1 102 ? -6.361 -5.604 0.251 1.00 87.00 102 LEU A CA 1
ATOM 829 C C . LEU A 1 102 ? -6.600 -5.210 1.716 1.00 87.00 102 LEU A C 1
ATOM 831 O O . LEU A 1 102 ? -6.807 -6.079 2.557 1.00 87.00 102 LEU A O 1
ATOM 835 N N . SER A 1 103 ? -6.582 -3.916 2.047 1.00 84.69 103 SER A N 1
ATOM 836 C CA . SER A 1 103 ? -6.938 -3.423 3.381 1.00 84.69 103 SER A CA 1
ATOM 837 C C . SER A 1 103 ? -8.439 -3.397 3.656 1.00 84.69 103 SER A C 1
ATOM 839 O O . SER A 1 103 ? -8.832 -3.490 4.818 1.00 84.69 103 SER A O 1
ATOM 841 N N . VAL A 1 104 ? -9.278 -3.322 2.618 1.00 84.62 104 VAL A N 1
ATOM 842 C CA . VAL A 1 104 ? -10.723 -3.075 2.750 1.00 84.62 104 VAL A CA 1
ATOM 843 C C . VAL A 1 104 ? -11.422 -4.096 3.655 1.00 84.62 104 VAL A C 1
ATOM 845 O O . VAL A 1 104 ? -12.122 -3.663 4.574 1.00 84.62 104 VAL A O 1
ATOM 848 N N . PRO A 1 105 ? -11.210 -5.422 3.510 1.00 84.44 105 PRO A N 1
ATOM 849 C CA . PRO A 1 105 ? -11.863 -6.400 4.382 1.00 84.44 105 PRO A CA 1
ATOM 850 C C . PRO A 1 105 ? -11.495 -6.225 5.862 1.00 84.44 105 PRO A C 1
ATOM 852 O O . PRO A 1 105 ? -12.311 -6.469 6.747 1.00 84.44 105 PRO A O 1
ATOM 855 N N . TYR A 1 106 ? -10.277 -5.758 6.142 1.00 85.50 106 TYR A N 1
ATOM 856 C CA . TYR A 1 106 ? -9.779 -5.586 7.505 1.00 85.50 106 TYR A CA 1
ATOM 857 C C . TYR A 1 106 ? -10.268 -4.299 8.170 1.00 85.50 106 TYR A C 1
ATOM 859 O O . TYR A 1 106 ? -10.196 -4.182 9.393 1.00 85.50 106 TYR A O 1
ATOM 867 N N . LEU A 1 107 ? -10.796 -3.347 7.397 1.00 83.12 107 LEU A N 1
ATOM 868 C CA . LEU A 1 107 ? -11.425 -2.153 7.955 1.00 83.12 107 LEU A CA 1
ATOM 869 C C . LEU A 1 107 ? -12.739 -2.488 8.652 1.00 83.12 107 LEU A C 1
ATOM 871 O O . LEU A 1 107 ? -12.976 -1.985 9.750 1.00 83.12 107 LEU A O 1
ATOM 875 N N . ALA A 1 108 ? -13.540 -3.392 8.084 1.00 84.19 108 ALA A N 1
ATOM 876 C CA . ALA A 1 108 ? -14.751 -3.891 8.736 1.00 84.19 108 ALA A CA 1
ATOM 877 C C . ALA A 1 108 ? -14.420 -4.553 10.086 1.00 84.19 108 ALA A C 1
ATOM 879 O O . ALA A 1 108 ? -15.026 -4.249 11.112 1.00 84.19 108 ALA A O 1
ATOM 880 N N . ASP A 1 109 ? -13.359 -5.361 10.111 1.00 84.25 109 ASP A N 1
ATOM 881 C CA . ASP A 1 109 ? -12.820 -6.005 11.315 1.00 84.25 109 ASP A CA 1
ATOM 882 C C . ASP A 1 109 ? -12.314 -5.022 12.389 1.00 84.25 109 ASP A C 1
ATOM 884 O O . ASP A 1 109 ? -12.150 -5.395 13.555 1.00 84.25 109 ASP A O 1
ATOM 888 N N . LEU A 1 110 ? -12.045 -3.774 11.999 1.00 84.31 110 LEU A N 1
ATOM 889 C CA . LEU A 1 110 ? -11.632 -2.671 12.867 1.00 84.31 110 LEU A CA 1
ATOM 890 C C . LEU A 1 110 ? -12.791 -1.732 13.249 1.00 84.31 110 LEU A C 1
ATOM 892 O O . LEU A 1 110 ? -12.569 -0.745 13.962 1.00 84.31 110 LEU A O 1
ATOM 896 N N . GLY A 1 111 ? -14.013 -2.061 12.822 1.00 82.88 111 GLY A N 1
ATOM 897 C CA . GLY A 1 111 ? -15.237 -1.328 13.133 1.00 82.88 111 GLY A CA 1
ATOM 898 C C . GLY A 1 111 ? -15.634 -0.280 12.095 1.00 82.88 111 GLY A C 1
ATOM 899 O O . GLY A 1 111 ? -16.460 0.572 12.411 1.00 82.88 111 GLY A O 1
ATOM 900 N N . ALA A 1 112 ? -15.060 -0.310 10.888 1.00 83.88 112 ALA A N 1
ATOM 901 C CA . ALA A 1 112 ? -15.592 0.470 9.776 1.00 83.88 112 ALA A CA 1
ATOM 902 C C . ALA A 1 112 ? -16.938 -0.106 9.314 1.00 83.88 112 ALA A C 1
ATOM 904 O O . ALA A 1 112 ? -17.134 -1.321 9.267 1.00 83.88 112 ALA A O 1
ATOM 905 N N . THR A 1 113 ? -17.855 0.779 8.947 1.00 79.81 113 THR A N 1
ATOM 906 C CA . THR A 1 113 ? -19.168 0.443 8.388 1.00 79.81 113 THR A CA 1
ATOM 907 C C . THR A 1 113 ? -19.219 0.822 6.915 1.00 79.81 113 THR A C 1
ATOM 909 O O . THR A 1 113 ? -18.401 1.617 6.457 1.00 79.81 113 THR A O 1
ATOM 912 N N . GLN A 1 114 ? -20.160 0.244 6.165 1.00 73.19 114 GLN A N 1
ATOM 913 C CA . GLN A 1 114 ? -20.440 0.733 4.816 1.00 73.19 114 GLN A CA 1
ATOM 914 C C . GLN A 1 114 ? -20.973 2.169 4.890 1.00 73.19 114 GLN A C 1
ATOM 916 O O . GLN A 1 114 ? -21.790 2.477 5.761 1.00 73.19 114 GLN A O 1
ATOM 921 N N . GLU A 1 115 ? -20.487 3.010 3.981 1.00 61.09 115 GLU A N 1
ATOM 922 C CA . GLU A 1 115 ? -21.009 4.345 3.674 1.00 61.09 115 GLU A CA 1
ATOM 923 C C . GLU A 1 115 ? -21.520 4.379 2.236 1.00 61.09 115 GLU A C 1
ATOM 925 O O . GLU A 1 115 ? -20.884 3.722 1.375 1.00 61.09 115 GLU A O 1
#

Foldseek 3Di:
DAEAEDEAEDPLLVVLLVVLCVVVVVVVVVVQVVDPQSVPQPAYEYEYEYADPPVCAVVQAFDWDDDQVRSYTDQYHYFHNCCSNPNDSVSSNVRSVVSVCVCVVVVVVSVGDDD

Organism: NCBI:txid1608628

Sequence (115 aa):
MIFQYSAEVFVDASEGLRRVWSAVEVYLKNAVAASPSLSALPVTIRYVPIAMPEITRARYPERSKLRKKERLYDCAPQLDYDVFVRGTFEQQLREYLRGFALSVPYLADLGATQE

pLDDT: mean 92.52, std 5.52, range [61.09, 98.31]

Radius of gyration: 14.38 Å; chains: 1; bounding box: 37×28×38 Å